Protein AF-C6M7E2-F1 (afdb_monomer)

Mean predicted aligned error: 9.8 Å

Organism: NCBI:txid547045

Secondary structure (DSSP, 8-state):
-PPPHHHHHHHHHHHHHH--HHHHHHHTT--HHHHHHHHHHHHHHS--S----PPPPPSS-HHHHHHHHHH-TT--HHHHHHH-

pLDDT: mean 84.73, std 7.43, range [60.84, 92.25]

Structure (mmCIF, N/CA/C/O backbone):
data_AF-C6M7E2-F1
#
_entry.id   AF-C6M7E2-F1
#
loop_
_atom_site.group_PDB
_atom_site.id
_atom_site.type_symbol
_atom_site.label_atom_id
_atom_site.label_alt_id
_atom_site.label_comp_id
_atom_site.label_asym_id
_atom_site.label_entity_id
_atom_site.label_seq_id
_atom_site.pdbx_PDB_ins_code
_atom_site.Cartn_x
_atom_site.Cartn_y
_atom_site.Cartn_z
_atom_site.occupancy
_atom_site.B_iso_or_equiv
_atom_site.auth_seq_id
_atom_site.auth_comp_id
_atom_site.auth_asym_id
_atom_site.auth_atom_id
_atom_site.pdbx_PDB_model_num
ATOM 1 N N . MET A 1 1 ? -2.278 -9.488 4.463 1.00 60.84 1 MET A N 1
ATOM 2 C CA . MET A 1 1 ? -3.685 -9.464 4.003 1.00 60.84 1 MET A CA 1
ATOM 3 C C . MET A 1 1 ? -4.249 -8.067 4.178 1.00 60.84 1 MET A C 1
ATOM 5 O O . MET A 1 1 ? -4.044 -7.469 5.229 1.00 60.84 1 MET A O 1
ATOM 9 N N . ALA A 1 2 ? -4.906 -7.530 3.153 1.00 69.56 2 ALA A N 1
ATOM 10 C CA . ALA A 1 2 ? -5.536 -6.219 3.222 1.00 69.56 2 ALA A CA 1
ATOM 11 C C . ALA A 1 2 ? -7.006 -6.364 3.631 1.00 69.56 2 ALA A C 1
ATOM 13 O O . ALA A 1 2 ? -7.760 -7.082 2.984 1.00 69.56 2 ALA A O 1
ATOM 14 N N . TYR A 1 3 ? -7.415 -5.660 4.686 1.00 83.06 3 TYR A N 1
ATOM 15 C CA . TYR A 1 3 ? -8.831 -5.532 5.032 1.00 83.06 3 TYR A CA 1
ATOM 16 C C . TYR A 1 3 ? -9.595 -4.770 3.945 1.00 83.06 3 TYR A C 1
ATOM 18 O O . TYR A 1 3 ? -9.051 -3.805 3.393 1.00 83.06 3 TYR A O 1
ATOM 26 N N . SER A 1 4 ? -10.845 -5.173 3.692 1.00 85.19 4 SER A N 1
ATOM 27 C CA . SER A 1 4 ? -11.739 -4.518 2.734 1.00 85.19 4 SER A CA 1
ATOM 28 C C . SER A 1 4 ? -11.979 -3.049 3.096 1.00 85.19 4 SER A C 1
ATOM 30 O O . SER A 1 4 ? -11.934 -2.660 4.267 1.00 85.19 4 SER A O 1
ATOM 32 N N . ALA A 1 5 ? -12.232 -2.217 2.083 1.00 83.88 5 ALA A N 1
ATOM 33 C CA . ALA A 1 5 ? -12.509 -0.795 2.286 1.00 83.88 5 ALA A CA 1
ATOM 34 C C . ALA A 1 5 ? -13.762 -0.574 3.152 1.00 83.88 5 ALA A C 1
ATOM 36 O O . ALA A 1 5 ? -13.764 0.305 4.013 1.00 83.88 5 ALA A O 1
ATOM 37 N N . ASP A 1 6 ? -14.780 -1.423 2.995 1.00 87.38 6 ASP A N 1
ATOM 38 C CA . ASP A 1 6 ? -16.023 -1.340 3.766 1.00 87.38 6 ASP A CA 1
ATOM 39 C C . ASP A 1 6 ? -15.792 -1.545 5.261 1.00 87.38 6 ASP A C 1
ATOM 41 O O . ASP A 1 6 ? -16.329 -0.795 6.077 1.00 87.38 6 ASP A O 1
ATOM 45 N N . LEU A 1 7 ? -14.950 -2.518 5.633 1.00 88.56 7 LEU A N 1
ATOM 46 C CA . LEU A 1 7 ? -14.609 -2.762 7.034 1.00 88.56 7 LEU A CA 1
ATOM 47 C C . LEU A 1 7 ? -13.890 -1.551 7.640 1.00 88.56 7 LEU A C 1
ATOM 49 O O . LEU A 1 7 ? -14.217 -1.135 8.750 1.00 88.56 7 LEU A O 1
ATOM 53 N N . ARG A 1 8 ? -12.946 -0.956 6.899 1.00 88.12 8 ARG A N 1
ATOM 54 C CA . ARG A 1 8 ? -12.204 0.239 7.342 1.00 88.12 8 ARG A CA 1
ATOM 55 C C . ARG A 1 8 ? -13.131 1.421 7.586 1.00 88.12 8 ARG A C 1
ATOM 57 O O . ARG A 1 8 ? -13.015 2.081 8.616 1.00 88.12 8 ARG A O 1
ATOM 64 N N . ASN A 1 9 ? -14.052 1.661 6.655 1.00 88.56 9 ASN A N 1
ATOM 65 C CA . ASN A 1 9 ? -15.021 2.748 6.751 1.00 88.56 9 ASN A CA 1
ATOM 66 C C . ASN A 1 9 ? -15.967 2.538 7.941 1.00 88.56 9 ASN A C 1
ATOM 68 O O . ASN A 1 9 ? -16.134 3.447 8.749 1.00 88.56 9 ASN A O 1
ATOM 72 N N . LYS A 1 10 ? -16.522 1.329 8.109 1.00 91.06 10 LYS A N 1
ATOM 73 C CA . LYS A 1 10 ? -17.399 1.008 9.250 1.00 91.06 10 LYS A CA 1
ATOM 74 C C . LYS A 1 10 ? -16.685 1.165 10.592 1.00 91.06 10 LYS A C 1
ATOM 76 O O . LYS A 1 10 ? -17.236 1.783 11.499 1.00 91.06 10 LYS A O 1
ATOM 81 N N . ALA A 1 11 ? -15.457 0.659 10.706 1.00 89.81 11 ALA A N 1
ATOM 82 C CA . ALA A 1 11 ? -14.677 0.757 11.935 1.00 89.81 11 ALA A CA 1
ATOM 83 C C . ALA A 1 11 ? -14.345 2.212 12.301 1.00 89.81 11 ALA A C 1
ATOM 85 O O . ALA A 1 11 ? -14.419 2.584 13.469 1.00 89.81 11 ALA A O 1
ATOM 86 N N . LEU A 1 12 ? -14.015 3.054 11.316 1.00 87.81 12 LEU A N 1
ATOM 87 C CA . LEU A 1 12 ? -13.722 4.464 11.573 1.00 87.81 12 LEU A CA 1
ATOM 88 C C . LEU A 1 12 ? -14.968 5.298 11.873 1.00 87.81 12 LEU A C 1
ATOM 90 O O . LEU A 1 12 ? -14.897 6.154 12.747 1.00 87.81 12 LEU A O 1
ATOM 94 N N . ASN A 1 13 ? -16.104 5.019 11.232 1.00 90.44 13 ASN A N 1
ATOM 95 C CA . ASN A 1 13 ? -17.371 5.670 11.578 1.00 90.44 13 ASN A CA 1
ATOM 96 C C . ASN A 1 13 ? -17.776 5.350 13.025 1.00 90.44 13 ASN A C 1
ATOM 98 O O . ASN A 1 13 ? -18.161 6.242 13.776 1.00 90.44 13 ASN A O 1
ATOM 102 N N . TYR A 1 14 ? -17.623 4.090 13.444 1.00 90.81 14 TYR A N 1
ATOM 103 C CA . TYR A 1 14 ? -17.870 3.691 14.830 1.00 90.81 14 TYR A CA 1
ATOM 104 C C . TYR A 1 14 ? -16.885 4.355 15.807 1.00 90.81 14 TYR A C 1
ATOM 106 O O . TYR A 1 14 ? -17.276 4.815 16.880 1.00 90.81 14 TYR A O 1
ATOM 114 N N . TYR A 1 15 ? -15.612 4.481 15.418 1.00 89.31 15 TYR A N 1
ATOM 115 C CA . TYR A 1 15 ? -14.620 5.216 16.202 1.00 89.31 15 TYR A CA 1
ATOM 116 C C . TYR A 1 15 ? -14.979 6.702 16.364 1.00 89.31 15 TYR A C 1
ATOM 118 O O . TYR A 1 15 ? -14.798 7.244 17.451 1.00 89.31 15 TYR A O 1
ATOM 126 N N . GLU A 1 16 ? -15.511 7.365 15.334 1.00 87.12 16 GLU A N 1
ATOM 127 C CA . GLU A 1 16 ? -15.941 8.769 15.425 1.00 87.12 16 GLU A CA 1
ATOM 128 C C . GLU A 1 16 ? -17.115 8.962 16.400 1.00 87.12 16 GLU A C 1
ATOM 130 O O . GLU A 1 16 ? -17.167 9.977 17.096 1.00 87.12 16 GLU A O 1
ATOM 135 N N . GLN A 1 17 ? -18.000 7.966 16.518 1.00 87.94 17 GLN A N 1
ATOM 136 C CA . GLN A 1 17 ? -19.128 7.972 17.456 1.00 87.94 17 GLN A CA 1
ATOM 137 C C . GLN A 1 17 ? -18.694 7.701 18.903 1.00 87.94 17 GLN A C 1
ATOM 139 O O . GLN A 1 17 ? -19.048 8.453 19.809 1.00 87.94 17 GLN A O 1
ATOM 144 N N . CYS A 1 18 ? -17.918 6.639 19.136 1.00 85.25 18 CYS A N 1
ATOM 145 C CA . CYS A 1 18 ? -17.543 6.217 20.491 1.00 85.25 18 CYS A CA 1
ATOM 146 C C . CYS A 1 18 ? -16.296 6.932 21.032 1.00 85.25 18 CYS A C 1
ATOM 148 O O . CYS A 1 18 ? -16.052 6.909 22.237 1.00 85.25 18 CYS A O 1
ATOM 150 N N . LYS A 1 19 ? -15.456 7.502 20.156 1.00 84.25 19 LYS A N 1
ATOM 151 C CA . LYS A 1 19 ? -14.126 8.073 20.458 1.00 84.25 19 LYS A CA 1
ATOM 152 C C . LYS A 1 19 ? -13.196 7.139 21.253 1.00 84.25 19 LYS A C 1
ATOM 154 O O . LYS A 1 19 ? -12.197 7.584 21.814 1.00 84.25 19 LYS A O 1
ATOM 159 N N . ASN A 1 20 ? -13.477 5.832 21.261 1.00 87.44 20 ASN A N 1
ATOM 160 C CA . ASN A 1 20 ? -12.740 4.826 22.022 1.00 87.44 20 ASN A CA 1
ATOM 161 C C . ASN A 1 20 ? -12.157 3.745 21.098 1.00 87.44 20 ASN A C 1
ATOM 163 O O . ASN A 1 20 ? -12.880 2.989 20.443 1.00 87.44 20 ASN A O 1
ATOM 167 N N . ILE A 1 21 ? -10.823 3.653 21.069 1.00 87.06 21 ILE A N 1
ATOM 168 C CA . ILE A 1 21 ? -10.084 2.708 20.216 1.00 87.06 21 ILE A CA 1
ATOM 169 C C . ILE A 1 21 ? -10.234 1.271 20.719 1.00 87.06 21 ILE A C 1
ATOM 171 O O . ILE A 1 21 ? -10.418 0.366 19.911 1.00 87.06 21 ILE A O 1
ATOM 175 N N . SER A 1 22 ? -10.176 1.047 22.033 1.00 87.12 22 SER A N 1
ATOM 176 C CA . SER A 1 22 ? -10.254 -0.297 22.620 1.00 87.12 22 SER A CA 1
ATOM 177 C C . SER A 1 22 ? -11.621 -0.930 22.389 1.00 87.12 22 SER A C 1
ATOM 179 O O . SER A 1 22 ? -11.699 -2.101 22.028 1.00 87.12 22 SER A O 1
ATOM 181 N N . GLN A 1 23 ? -12.685 -0.139 22.530 1.00 88.56 23 GLN A N 1
ATOM 182 C CA . GLN A 1 23 ? -14.047 -0.592 22.261 1.00 88.56 23 GLN A CA 1
ATOM 183 C C . GLN A 1 23 ? -14.240 -0.910 20.776 1.00 88.56 23 GLN A C 1
ATOM 185 O O . GLN A 1 23 ? -14.712 -1.987 20.436 1.00 88.56 23 GLN A O 1
ATOM 190 N N . THR A 1 24 ? -13.785 -0.025 19.884 1.00 89.56 24 THR A N 1
ATOM 191 C CA . THR A 1 24 ? -13.841 -0.260 18.431 1.00 89.56 24 THR A CA 1
ATOM 192 C C . THR A 1 24 ? -13.057 -1.516 18.033 1.00 89.56 24 THR A C 1
ATOM 194 O O . THR A 1 24 ? -13.534 -2.328 17.246 1.00 89.56 24 THR A O 1
ATOM 197 N N . ALA A 1 25 ? -11.864 -1.712 18.599 1.00 88.94 25 ALA A N 1
ATOM 198 C CA . ALA A 1 25 ? -11.037 -2.889 18.349 1.00 88.94 25 ALA A CA 1
ATOM 199 C C . ALA A 1 25 ? -11.756 -4.186 18.747 1.00 88.94 25 ALA A C 1
ATOM 201 O O . ALA A 1 25 ? -11.774 -5.133 17.965 1.00 88.94 25 ALA A O 1
ATOM 202 N N . ALA A 1 26 ? -12.390 -4.206 19.924 1.00 89.88 26 ALA A N 1
ATOM 203 C CA . ALA A 1 26 ? -13.147 -5.357 20.407 1.00 89.88 26 ALA A CA 1
ATOM 204 C C . ALA A 1 26 ? -14.378 -5.651 19.532 1.00 89.88 26 ALA A C 1
ATOM 206 O O . ALA A 1 26 ? -14.578 -6.795 19.137 1.00 89.88 26 ALA A O 1
ATOM 207 N N . THR A 1 27 ? -15.153 -4.626 19.158 1.00 90.12 27 THR A N 1
ATOM 208 C CA . THR A 1 27 ? -16.371 -4.780 18.340 1.00 90.12 27 THR A CA 1
ATOM 209 C C . THR A 1 27 ? -16.086 -5.370 16.959 1.00 90.12 27 THR A C 1
ATOM 211 O O . THR A 1 27 ? -16.836 -6.214 16.478 1.00 90.12 27 THR A O 1
ATOM 214 N N . PHE A 1 28 ? -15.000 -4.941 16.312 1.00 88.19 28 PHE A N 1
ATOM 215 C CA . PHE A 1 28 ? -14.629 -5.419 14.975 1.00 88.19 28 PHE A CA 1
ATOM 216 C C . PHE A 1 28 ? -13.624 -6.580 15.000 1.00 88.19 28 PHE A C 1
ATOM 218 O O . PHE A 1 28 ? -13.177 -7.015 13.940 1.00 88.19 28 PHE A O 1
ATOM 225 N N . ASN A 1 29 ? -13.266 -7.073 16.191 1.00 89.44 29 ASN A N 1
ATOM 226 C CA . ASN A 1 29 ? -12.236 -8.087 16.412 1.00 89.44 29 ASN A CA 1
ATOM 227 C C . ASN A 1 29 ? -10.904 -7.759 15.701 1.00 89.44 29 ASN A C 1
ATOM 229 O O . ASN A 1 29 ? -10.281 -8.600 15.052 1.00 89.44 29 ASN A O 1
ATOM 233 N N . LEU A 1 30 ? -10.490 -6.493 15.787 1.00 88.06 30 LEU A N 1
ATOM 234 C CA . LEU A 1 30 ? -9.278 -5.957 15.172 1.00 88.06 30 LEU A CA 1
ATOM 235 C C . LEU A 1 30 ? -8.210 -5.684 16.227 1.00 88.06 30 LEU A C 1
ATOM 237 O O . LEU A 1 30 ? -8.496 -5.367 17.380 1.00 88.06 30 LEU A O 1
ATOM 241 N N . SER A 1 31 ? -6.945 -5.702 15.810 1.00 88.94 31 SER A N 1
ATOM 242 C CA . SER A 1 31 ? -5.880 -5.205 16.677 1.00 88.94 31 SER A CA 1
ATOM 243 C C . SER A 1 31 ? -5.984 -3.681 16.834 1.00 88.94 31 SER A C 1
ATOM 245 O O . SER A 1 31 ? -6.278 -2.961 15.874 1.00 88.94 31 SER A O 1
ATOM 247 N N . ARG A 1 32 ? -5.659 -3.158 18.024 1.00 88.62 32 ARG A N 1
ATOM 248 C CA . ARG A 1 32 ? -5.592 -1.700 18.259 1.00 88.62 32 ARG A CA 1
ATOM 249 C C . ARG A 1 32 ? -4.613 -1.023 17.293 1.00 88.62 32 ARG A C 1
ATOM 251 O O . ARG A 1 32 ? -4.890 0.067 16.802 1.00 88.62 32 ARG A O 1
ATOM 258 N N . ASN A 1 33 ? -3.505 -1.696 16.970 1.00 90.19 33 ASN A N 1
ATOM 259 C CA . ASN A 1 33 ? -2.504 -1.207 16.021 1.00 90.19 33 ASN A CA 1
ATOM 260 C C . ASN A 1 33 ? -3.103 -0.961 14.625 1.00 90.19 33 ASN A C 1
ATOM 262 O O . ASN A 1 33 ? -2.824 0.054 13.994 1.00 90.19 33 ASN A O 1
ATOM 266 N N . THR A 1 34 ? -3.990 -1.844 14.161 1.00 88.81 34 THR A N 1
ATOM 267 C CA . THR A 1 34 ? -4.678 -1.690 12.871 1.00 88.81 34 THR A CA 1
ATOM 268 C C . THR A 1 34 ? -5.505 -0.403 12.821 1.00 88.81 34 THR A C 1
ATOM 270 O O . THR A 1 34 ? -5.431 0.332 11.837 1.00 88.81 34 THR A O 1
ATOM 273 N N . LEU A 1 35 ? -6.229 -0.087 13.899 1.00 89.31 35 LEU A N 1
ATOM 274 C CA . LEU A 1 35 ? -6.986 1.163 14.009 1.00 89.31 35 LEU A CA 1
ATOM 275 C C . LEU A 1 35 ? -6.068 2.390 14.025 1.00 89.31 35 LEU A C 1
ATOM 277 O O . LEU A 1 35 ? -6.333 3.347 13.299 1.00 89.31 35 LEU A O 1
ATOM 281 N N . TYR A 1 36 ? -4.961 2.354 14.774 1.00 90.00 36 TYR A N 1
ATOM 282 C CA . TYR A 1 36 ? -3.974 3.443 14.765 1.00 90.00 36 TYR A CA 1
ATOM 283 C C . TYR A 1 36 ? -3.415 3.708 13.364 1.00 90.00 36 TYR A C 1
ATOM 285 O O . TYR A 1 36 ? -3.327 4.864 12.945 1.00 90.00 36 TYR A O 1
ATOM 293 N N . LEU A 1 37 ? -3.085 2.650 12.619 1.00 88.88 37 LEU A N 1
ATOM 294 C CA . LEU A 1 37 ? -2.605 2.767 11.244 1.00 88.88 37 LEU A CA 1
ATOM 295 C C . LEU A 1 37 ? -3.652 3.409 10.330 1.00 88.88 37 LEU A C 1
ATOM 297 O O . LEU A 1 37 ? -3.301 4.282 9.542 1.00 88.88 37 LEU A O 1
ATOM 301 N N . TRP A 1 38 ? -4.930 3.041 10.448 1.00 88.88 38 TRP A N 1
ATOM 302 C CA . TRP A 1 38 ? -5.995 3.638 9.633 1.00 88.88 38 TRP A CA 1
ATOM 303 C C . TRP A 1 38 ? -6.267 5.099 9.983 1.00 88.88 38 TRP A C 1
ATOM 305 O O . TRP A 1 38 ? -6.449 5.911 9.078 1.00 88.88 38 TRP A O 1
ATOM 315 N N . ILE A 1 39 ? -6.234 5.460 11.268 1.00 87.75 39 ILE A N 1
ATOM 316 C CA . ILE A 1 39 ? -6.358 6.857 11.707 1.00 87.75 39 ILE A CA 1
ATOM 317 C C . ILE A 1 39 ? -5.191 7.684 11.155 1.00 87.75 39 ILE A C 1
ATOM 319 O O . ILE A 1 39 ? -5.401 8.771 10.614 1.00 87.75 39 ILE A O 1
ATOM 323 N N . ARG A 1 40 ? -3.960 7.163 11.245 1.00 88.75 40 ARG A N 1
ATOM 324 C CA . ARG A 1 40 ? -2.768 7.813 10.684 1.00 88.75 40 ARG A CA 1
ATOM 325 C C . ARG A 1 40 ? -2.881 7.972 9.167 1.00 88.75 40 ARG A C 1
ATOM 327 O O . ARG A 1 40 ? -2.624 9.060 8.663 1.00 88.75 40 ARG A O 1
ATOM 334 N N . LEU A 1 41 ? -3.316 6.929 8.462 1.00 86.38 41 LEU A N 1
ATOM 335 C CA . LEU A 1 41 ? -3.517 6.942 7.012 1.00 86.38 41 LEU A CA 1
ATOM 336 C C . LEU A 1 41 ? -4.569 7.986 6.595 1.00 86.38 41 LEU A C 1
ATOM 338 O O . LEU A 1 41 ? -4.307 8.787 5.699 1.00 86.38 41 LEU A O 1
ATOM 342 N N . LYS A 1 42 ? -5.717 8.047 7.291 1.00 86.19 42 LYS A N 1
ATOM 343 C CA . LYS A 1 42 ? -6.767 9.056 7.051 1.00 86.19 42 LYS A CA 1
ATOM 344 C C . LYS A 1 42 ? -6.228 10.474 7.237 1.00 86.19 42 LYS A C 1
ATOM 346 O O . LYS A 1 42 ? -6.515 11.333 6.414 1.00 86.19 42 LYS A O 1
ATOM 351 N N . LYS A 1 43 ? -5.413 10.712 8.272 1.00 85.81 43 LYS A N 1
ATOM 352 C CA . LYS A 1 43 ? -4.782 12.022 8.520 1.00 85.81 43 LYS A CA 1
ATOM 353 C C . LYS A 1 43 ? -3.745 12.405 7.460 1.00 85.81 43 LYS A C 1
ATOM 355 O O . LYS A 1 43 ? -3.647 13.576 7.127 1.00 85.81 43 LYS A O 1
ATOM 360 N N . GLN A 1 44 ? -2.966 11.4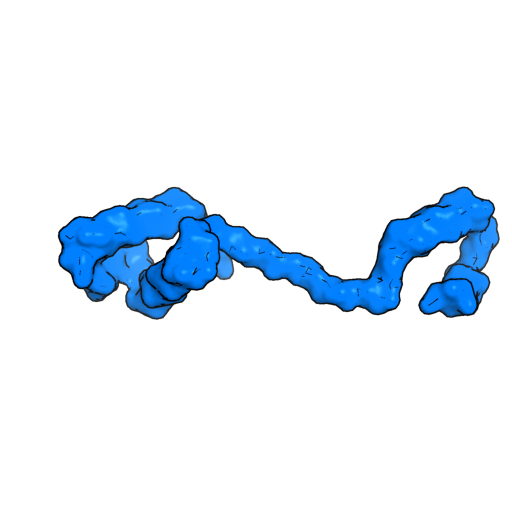46 6.958 1.00 85.38 44 GLN A N 1
ATOM 361 C CA . GLN A 1 44 ? -1.879 11.715 6.009 1.00 85.38 44 GLN A CA 1
ATOM 362 C C . GLN A 1 44 ? -2.358 11.852 4.562 1.00 85.38 44 GLN A C 1
ATOM 364 O O . GLN A 1 44 ? -1.862 12.700 3.831 1.00 85.38 44 GLN A O 1
ATOM 369 N N . THR A 1 45 ? -3.287 10.999 4.131 1.00 80.38 45 THR A N 1
ATOM 370 C CA . THR A 1 45 ? -3.687 10.890 2.718 1.00 80.38 45 THR A CA 1
ATOM 371 C C . THR A 1 45 ? -5.118 11.379 2.475 1.00 80.38 45 THR A C 1
ATOM 373 O O . THR A 1 45 ? -5.527 11.513 1.328 1.00 80.38 45 THR A O 1
ATOM 376 N N . GLY A 1 46 ? -5.925 11.592 3.523 1.00 79.06 46 GLY A N 1
ATOM 377 C CA . GLY A 1 46 ? -7.358 11.898 3.391 1.00 79.06 46 GLY A CA 1
ATOM 378 C C . GLY A 1 46 ? -8.203 10.729 2.865 1.00 79.06 46 GLY A C 1
ATOM 379 O O . GLY A 1 46 ? -9.418 10.846 2.747 1.00 79.06 46 GLY A O 1
ATOM 380 N N . SER A 1 47 ? -7.580 9.584 2.565 1.00 74.88 47 SER A N 1
ATOM 381 C CA . SER A 1 47 ? -8.204 8.429 1.921 1.00 74.88 47 SER A CA 1
ATOM 382 C C . SER A 1 47 ? -7.900 7.140 2.675 1.00 74.88 47 SER A C 1
ATOM 384 O O . SER A 1 47 ? -6.799 6.939 3.182 1.00 74.88 47 SER A O 1
ATOM 386 N N . LEU A 1 48 ? -8.895 6.251 2.721 1.00 72.06 48 LEU A N 1
ATOM 387 C CA . LEU A 1 48 ? -8.834 4.938 3.378 1.00 72.06 48 LEU A CA 1
ATOM 388 C C . LEU A 1 48 ? -8.578 3.784 2.409 1.00 72.06 48 LEU A C 1
ATOM 390 O O . LEU A 1 48 ? -8.501 2.615 2.816 1.00 72.06 48 LEU A O 1
ATOM 394 N N . LYS A 1 49 ? -8.443 4.112 1.119 1.00 72.50 49 LYS A N 1
ATOM 395 C CA . LYS A 1 49 ? -8.145 3.134 0.080 1.00 72.50 49 LYS A CA 1
ATOM 396 C C . LYS A 1 49 ? -6.797 2.479 0.360 1.00 72.50 49 LYS A C 1
ATOM 398 O O . LYS A 1 49 ? -5.868 3.092 0.882 1.00 72.50 49 LYS A O 1
ATOM 403 N N . HIS A 1 50 ? -6.716 1.194 0.039 1.00 69.38 50 HIS A N 1
ATOM 404 C CA . HIS A 1 50 ? -5.456 0.472 0.073 1.00 69.38 50 HIS A CA 1
ATOM 405 C C . HIS A 1 50 ? -4.446 1.185 -0.833 1.00 69.38 50 HIS A C 1
ATOM 407 O O . HIS A 1 50 ? -4.709 1.355 -2.023 1.00 69.38 50 HIS A O 1
ATOM 413 N N . GLN A 1 51 ? -3.301 1.589 -0.279 1.00 65.62 51 GLN A N 1
ATOM 414 C CA . GLN A 1 51 ? -2.194 2.067 -1.095 1.00 65.62 51 GLN A CA 1
ATOM 415 C C . GLN A 1 51 ? -1.597 0.860 -1.807 1.00 65.62 51 GLN A C 1
ATOM 417 O O . GLN A 1 51 ? -1.029 -0.030 -1.179 1.00 65.62 51 GLN A O 1
ATOM 422 N N . VAL A 1 52 ? -1.788 0.793 -3.121 1.00 65.12 52 VAL A N 1
ATOM 423 C CA . VAL A 1 52 ? -1.043 -0.153 -3.944 1.00 65.12 52 VAL A CA 1
ATOM 424 C C . VAL A 1 52 ? 0.373 0.397 -4.015 1.00 65.12 52 VAL A C 1
ATOM 426 O O . VAL A 1 52 ? 0.615 1.391 -4.696 1.00 65.12 52 VAL A O 1
ATOM 429 N N . THR A 1 53 ? 1.293 -0.201 -3.260 1.00 64.44 53 THR A N 1
ATOM 430 C CA . THR A 1 53 ? 2.716 0.067 -3.450 1.00 64.44 53 THR A CA 1
ATOM 431 C C . THR A 1 53 ? 3.037 -0.324 -4.884 1.00 64.44 53 THR A C 1
ATOM 433 O O . THR A 1 53 ? 2.876 -1.487 -5.259 1.00 64.44 53 THR A O 1
ATOM 436 N N .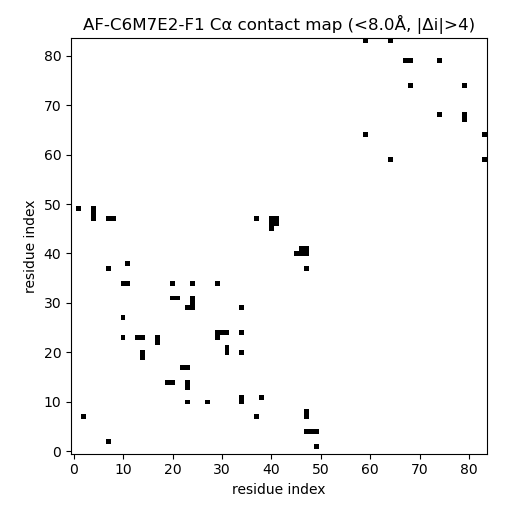 GLY A 1 54 ? 3.397 0.661 -5.706 1.00 66.44 54 GLY A N 1
ATOM 437 C CA . GLY A 1 54 ? 3.829 0.405 -7.072 1.00 66.44 54 GLY A CA 1
ATOM 438 C C . GLY A 1 54 ? 5.021 -0.550 -7.088 1.00 66.44 54 GLY A C 1
ATOM 439 O O . GLY A 1 54 ? 5.717 -0.727 -6.087 1.00 66.44 54 GLY A O 1
ATOM 440 N N . LEU A 1 55 ? 5.264 -1.172 -8.238 1.00 69.81 55 LEU A N 1
ATOM 441 C CA . LEU A 1 55 ? 6.513 -1.897 -8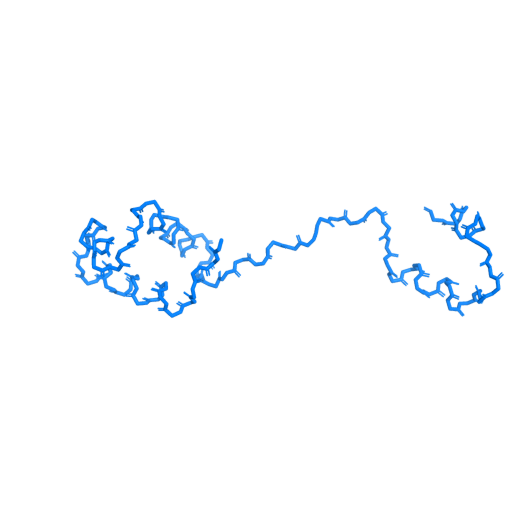.439 1.00 69.81 55 LEU A CA 1
ATOM 442 C C . LEU A 1 55 ? 7.687 -0.917 -8.309 1.00 69.81 55 LEU A C 1
ATOM 444 O O . LEU A 1 55 ? 7.585 0.238 -8.723 1.00 69.81 55 LEU A O 1
ATOM 448 N N . ASN A 1 56 ? 8.797 -1.390 -7.74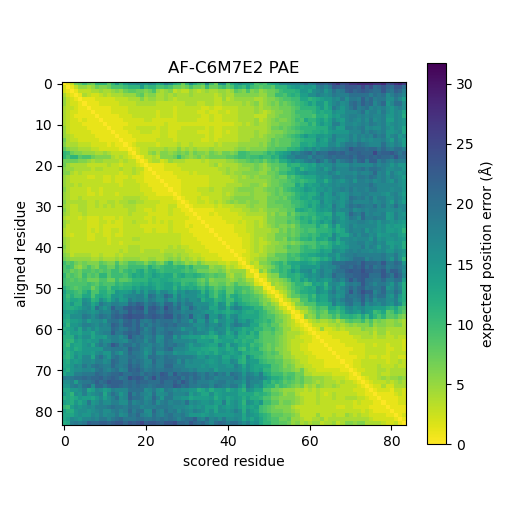1 1.00 72.38 56 ASN A N 1
ATOM 449 C CA . ASN A 1 56 ? 10.036 -0.621 -7.691 1.00 72.38 56 ASN A CA 1
ATOM 450 C C . ASN A 1 56 ? 10.443 -0.171 -9.100 1.00 72.38 56 ASN A C 1
ATOM 452 O O . ASN A 1 56 ? 10.151 -0.860 -10.083 1.00 72.38 56 ASN A O 1
ATOM 456 N N . ALA A 1 57 ? 11.155 0.957 -9.182 1.00 73.38 57 ALA A N 1
ATOM 457 C CA . ALA A 1 57 ? 11.747 1.418 -10.430 1.00 73.38 57 ALA A CA 1
ATOM 458 C C . ALA A 1 57 ? 12.55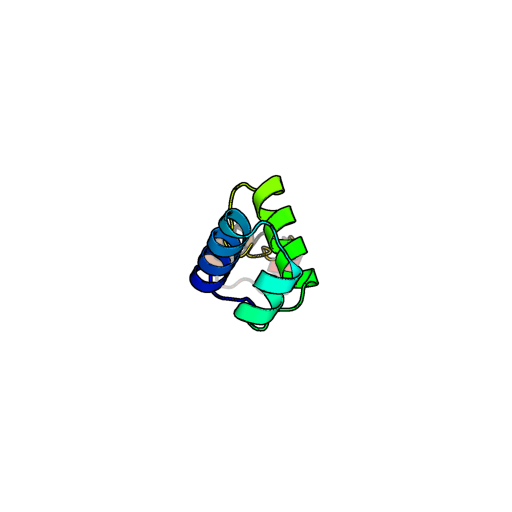8 0.274 -11.059 1.00 73.38 57 ALA A C 1
ATOM 460 O O . ALA A 1 57 ? 13.491 -0.264 -10.459 1.00 73.38 57 ALA A O 1
ATOM 461 N N . VAL A 1 58 ? 12.143 -0.145 -12.251 1.00 78.25 58 VAL A N 1
ATOM 462 C CA . VAL A 1 58 ? 12.826 -1.191 -13.008 1.00 78.25 58 VAL A CA 1
ATOM 463 C C . VAL A 1 58 ?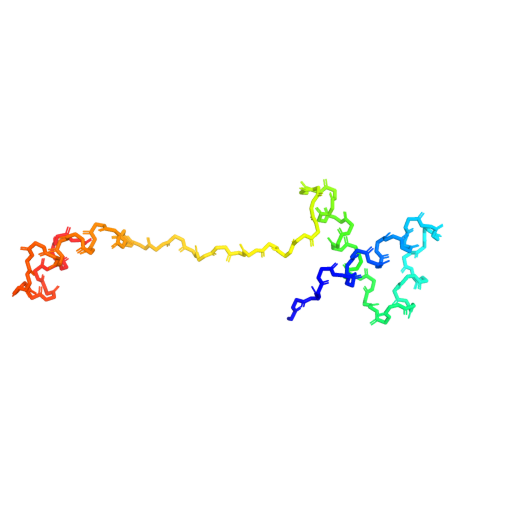 14.033 -0.540 -13.675 1.00 78.25 58 VAL A C 1
ATOM 465 O O . VAL A 1 58 ? 13.914 0.562 -14.201 1.00 78.25 58 VAL A O 1
ATOM 468 N N . LYS A 1 59 ? 15.190 -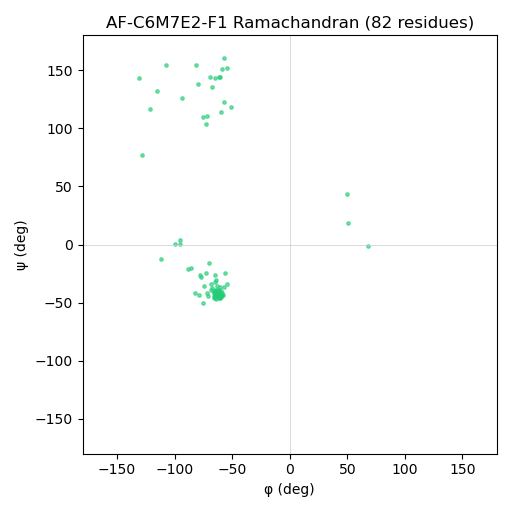1.215 -13.671 1.00 80.62 59 LYS A N 1
ATOM 469 C CA . LYS A 1 59 ? 16.419 -0.712 -14.318 1.00 80.62 59 LYS A CA 1
ATOM 470 C C . LYS A 1 59 ? 16.233 -0.401 -15.809 1.00 80.62 59 LYS A C 1
ATOM 472 O O . LYS A 1 59 ? 16.974 0.400 -16.359 1.00 80.62 59 LYS A O 1
ATOM 477 N N . LEU A 1 60 ? 15.256 -1.051 -16.436 1.00 81.50 60 LEU A N 1
ATOM 478 C CA . LEU A 1 60 ? 14.978 -0.989 -17.858 1.00 81.50 60 LEU A CA 1
ATOM 479 C C . LEU A 1 60 ? 13.612 -0.356 -18.129 1.00 81.50 60 LEU A C 1
ATOM 481 O O . LEU A 1 60 ? 12.599 -0.762 -17.549 1.00 81.50 60 LEU A O 1
ATOM 485 N N . ASP A 1 61 ? 13.588 0.588 -19.066 1.00 85.56 61 ASP A N 1
ATOM 486 C CA . ASP A 1 61 ? 12.358 1.168 -19.590 1.00 85.56 61 ASP A CA 1
ATOM 487 C C . ASP A 1 61 ? 11.674 0.179 -20.545 1.00 85.56 61 ASP A C 1
ATOM 489 O O . ASP A 1 61 ? 12.137 -0.092 -21.656 1.00 85.56 61 ASP A O 1
ATOM 493 N N . ARG A 1 62 ? 10.544 -0.369 -20.091 1.00 85.06 62 ARG A N 1
ATOM 494 C CA . ARG A 1 62 ? 9.776 -1.381 -20.827 1.00 85.06 62 ARG A C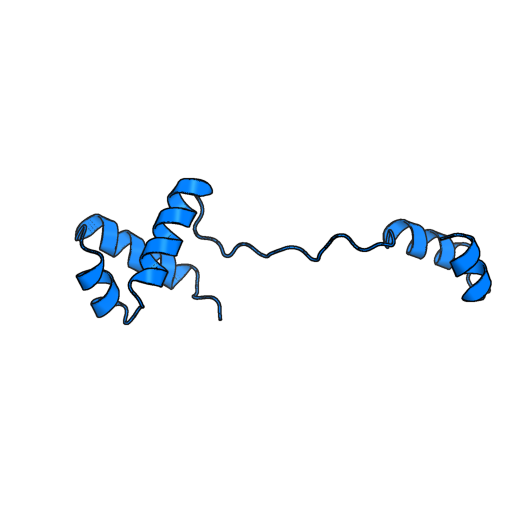A 1
ATOM 495 C C . ARG A 1 62 ? 9.208 -0.839 -22.136 1.00 85.06 62 ARG A C 1
ATOM 497 O O . ARG A 1 62 ? 9.058 -1.611 -23.078 1.00 85.06 62 ARG A O 1
ATOM 504 N N . GLN A 1 63 ? 8.888 0.456 -22.202 1.00 88.44 63 GLN A N 1
ATOM 505 C CA . GLN A 1 63 ? 8.320 1.056 -23.409 1.00 88.44 63 GLN A CA 1
ATOM 506 C C . GLN A 1 63 ? 9.379 1.151 -24.505 1.00 88.44 63 GLN A C 1
ATOM 508 O O . GLN A 1 63 ? 9.121 0.756 -25.641 1.00 88.44 63 GLN A O 1
ATOM 513 N N . LYS A 1 64 ? 10.591 1.591 -24.147 1.00 87.56 64 LYS A N 1
ATOM 514 C CA . LYS A 1 64 ? 11.716 1.664 -25.088 1.00 87.56 64 LYS A CA 1
ATOM 515 C C . LYS A 1 64 ? 12.154 0.284 -25.566 1.00 87.56 64 LYS A C 1
ATOM 517 O O . LYS A 1 64 ? 12.373 0.105 -26.760 1.00 87.56 64 LYS A O 1
ATOM 522 N N . LEU A 1 65 ? 12.219 -0.701 -24.666 1.00 89.56 65 LEU A N 1
ATOM 523 C CA . LEU A 1 65 ? 12.544 -2.077 -25.048 1.00 89.56 65 LEU A CA 1
ATOM 524 C C . LEU A 1 65 ? 11.510 -2.644 -26.034 1.00 89.56 65 LEU A C 1
ATOM 526 O O . LEU A 1 65 ? 11.887 -3.233 -27.043 1.00 89.56 65 LEU A O 1
ATOM 530 N N . ALA A 1 66 ? 10.214 -2.434 -25.779 1.00 89.88 66 ALA A N 1
ATOM 531 C CA . ALA A 1 66 ? 9.150 -2.915 -26.660 1.00 89.88 66 ALA A CA 1
ATOM 532 C C . ALA A 1 66 ? 9.212 -2.281 -28.061 1.00 89.88 66 ALA A C 1
ATOM 534 O O . ALA A 1 66 ? 9.015 -2.976 -29.056 1.00 89.88 66 ALA A O 1
ATOM 535 N N . GLN A 1 67 ? 9.527 -0.984 -28.149 1.00 92.25 67 GLN A N 1
ATOM 536 C CA . GLN A 1 67 ? 9.729 -0.302 -29.432 1.00 92.25 67 GLN A CA 1
ATOM 537 C C . GLN A 1 67 ? 10.918 -0.883 -30.206 1.00 92.25 67 GLN A C 1
ATOM 539 O O . GLN A 1 67 ? 10.795 -1.134 -31.402 1.00 92.25 67 GLN A O 1
ATOM 544 N N . TYR A 1 68 ? 12.037 -1.146 -29.527 1.00 89.25 68 TYR A N 1
ATOM 545 C CA . TYR A 1 68 ? 13.242 -1.691 -30.155 1.00 89.25 68 TYR A CA 1
ATOM 546 C C . TYR A 1 68 ? 13.034 -3.115 -30.688 1.00 89.25 68 TYR A C 1
ATOM 548 O O . TYR A 1 68 ? 13.382 -3.402 -31.829 1.00 89.25 68 TYR A O 1
ATOM 556 N N . VAL A 1 69 ? 12.394 -3.989 -29.901 1.00 90.31 69 VAL A N 1
ATOM 557 C CA . VAL A 1 69 ? 12.049 -5.357 -30.335 1.00 90.31 69 VAL A CA 1
ATOM 558 C C . VAL A 1 69 ? 11.076 -5.335 -31.520 1.00 90.31 69 VAL A C 1
ATOM 560 O O . VAL A 1 69 ? 11.189 -6.156 -32.422 1.00 90.31 69 VAL A O 1
ATOM 563 N N . GLY A 1 70 ? 10.146 -4.375 -31.558 1.00 89.69 70 GLY A N 1
ATOM 564 C CA . GLY A 1 70 ? 9.236 -4.211 -32.694 1.00 89.69 70 GLY A CA 1
ATOM 565 C C . GLY A 1 70 ? 9.927 -3.747 -33.983 1.00 89.69 70 GLY A C 1
ATOM 566 O O . GLY A 1 70 ? 9.518 -4.148 -35.068 1.00 89.69 70 GLY A O 1
ATOM 567 N N . GLN A 1 71 ? 10.968 -2.916 -33.878 1.00 91.19 71 GLN A N 1
ATOM 568 C CA . GLN A 1 71 ? 11.760 -2.451 -35.026 1.00 91.19 71 GLN A CA 1
ATOM 569 C C . GLN A 1 71 ? 12.747 -3.510 -35.530 1.00 91.19 71 GLN A C 1
ATOM 571 O O . GLN A 1 71 ? 13.075 -3.524 -36.716 1.00 91.19 71 GLN A O 1
ATOM 576 N N . HIS A 1 72 ? 13.197 -4.402 -34.645 1.00 87.62 72 HIS A N 1
ATOM 577 C CA . HIS A 1 72 ? 14.170 -5.443 -34.950 1.00 87.62 72 HIS A CA 1
ATOM 578 C C . HIS A 1 72 ? 13.658 -6.826 -34.512 1.00 87.62 72 HIS A C 1
ATOM 580 O O . HIS A 1 72 ? 14.106 -7.347 -33.488 1.00 87.62 72 HIS A O 1
ATOM 586 N N . PRO A 1 73 ? 12.739 -7.444 -35.279 1.00 84.69 73 PRO A N 1
ATOM 587 C CA . PRO A 1 73 ? 12.165 -8.745 -34.925 1.00 84.69 73 PRO A CA 1
ATOM 588 C C . PRO A 1 73 ? 13.201 -9.881 -34.931 1.00 84.69 73 PRO A C 1
ATOM 590 O O . PRO A 1 73 ? 13.043 -10.848 -34.191 1.00 84.69 73 PRO A O 1
ATOM 593 N N . ASP A 1 74 ? 14.270 -9.733 -35.717 1.00 90.31 74 ASP A N 1
ATOM 594 C CA . ASP A 1 74 ? 15.343 -10.724 -35.854 1.00 90.31 74 ASP A CA 1
ATOM 595 C C . ASP A 1 74 ? 16.552 -10.448 -34.940 1.00 90.31 74 ASP A C 1
ATOM 597 O O . ASP A 1 74 ? 17.536 -11.186 -34.985 1.00 90.31 74 ASP A O 1
ATOM 601 N N . ALA A 1 75 ? 16.517 -9.383 -34.126 1.00 88.50 75 ALA A N 1
ATOM 602 C CA . ALA A 1 75 ? 17.639 -9.048 -33.251 1.00 88.50 75 ALA A CA 1
ATOM 603 C C . ALA A 1 75 ? 17.821 -10.093 -32.149 1.00 88.50 75 ALA A C 1
ATOM 605 O O . ALA A 1 75 ? 16.881 -10.501 -31.458 1.00 88.50 75 ALA A O 1
ATOM 606 N N . TYR A 1 76 ? 19.073 -10.472 -31.921 1.00 89.56 76 TYR A N 1
ATOM 607 C CA . TYR A 1 76 ? 19.415 -11.406 -30.859 1.00 89.56 76 TYR A CA 1
ATOM 608 C C . TYR A 1 76 ? 19.501 -10.694 -29.503 1.00 89.56 76 TYR A C 1
ATOM 610 O O . TYR A 1 76 ? 19.848 -9.516 -29.400 1.00 89.56 76 TYR A O 1
ATOM 618 N N . LEU A 1 77 ? 19.276 -11.437 -28.412 1.00 90.44 77 LEU A N 1
ATOM 619 C CA . LEU A 1 77 ? 19.297 -10.892 -27.044 1.00 90.44 77 LEU A CA 1
ATOM 620 C C . LEU A 1 77 ? 20.596 -10.147 -26.694 1.00 90.44 77 LEU A C 1
ATOM 622 O O . LEU A 1 77 ? 20.561 -9.163 -25.960 1.00 90.44 77 LEU A O 1
ATOM 626 N N . HIS A 1 78 ? 21.736 -10.594 -27.223 1.00 91.31 78 HIS A N 1
ATOM 627 C CA . HIS A 1 78 ? 23.031 -9.963 -26.969 1.00 91.31 78 HIS A CA 1
ATOM 628 C C . HIS A 1 78 ? 23.201 -8.618 -27.697 1.00 91.31 78 HIS A C 1
ATOM 630 O O . HIS A 1 78 ? 23.976 -7.778 -27.247 1.00 91.31 78 HIS A O 1
ATOM 636 N N . GLU A 1 79 ? 22.488 -8.399 -28.802 1.00 89.38 79 GLU A N 1
ATOM 637 C CA . GLU A 1 79 ? 22.475 -7.131 -29.539 1.00 89.38 79 GLU A CA 1
ATOM 638 C C . GLU A 1 79 ? 21.566 -6.128 -28.832 1.00 89.38 79 GLU A C 1
ATOM 640 O O . GLU A 1 79 ? 21.970 -4.995 -28.576 1.00 89.38 79 GLU A O 1
ATOM 645 N N . ILE A 1 80 ? 20.391 -6.591 -28.396 1.00 89.06 80 ILE A N 1
ATOM 646 C CA . ILE A 1 80 ? 19.461 -5.807 -27.579 1.00 89.06 80 ILE A CA 1
ATOM 647 C C . ILE A 1 80 ? 20.147 -5.359 -26.276 1.00 89.06 80 ILE A C 1
ATOM 649 O O . ILE A 1 80 ? 20.063 -4.191 -25.908 1.00 89.06 80 ILE A O 1
ATOM 653 N N . ALA A 1 81 ? 20.897 -6.246 -25.615 1.00 87.81 81 ALA A N 1
ATOM 654 C CA . ALA A 1 81 ? 21.630 -5.931 -24.385 1.00 87.81 81 ALA A CA 1
ATOM 655 C C . ALA A 1 81 ? 22.839 -4.994 -24.580 1.00 87.81 81 ALA A C 1
ATOM 657 O O . ALA A 1 81 ? 23.351 -4.454 -23.608 1.00 87.81 81 ALA A O 1
ATOM 658 N N . LYS A 1 82 ? 23.337 -4.797 -25.809 1.00 88.75 82 LYS A N 1
ATOM 659 C CA . LYS A 1 82 ? 24.338 -3.746 -26.082 1.00 88.75 82 LYS A CA 1
ATOM 660 C C . LYS A 1 82 ? 23.700 -2.363 -26.171 1.00 88.75 82 LYS A C 1
ATOM 662 O O . LYS A 1 82 ? 24.383 -1.367 -25.955 1.00 88.75 82 LYS A O 1
ATOM 667 N N . HIS A 1 83 ? 22.423 -2.305 -26.536 1.00 83.81 83 HIS A N 1
ATOM 668 C CA . HIS A 1 83 ? 21.679 -1.065 -26.722 1.00 83.81 83 HIS A CA 1
ATOM 669 C C . HIS A 1 83 ? 21.011 -0.564 -25.423 1.00 83.81 83 HIS A C 1
ATOM 671 O O . HIS A 1 83 ? 20.698 0.623 -25.319 1.00 83.81 83 HIS A O 1
ATOM 677 N N . PHE A 1 84 ? 20.795 -1.448 -24.441 1.00 84.19 84 PHE A N 1
ATOM 678 C CA . PHE A 1 84 ? 20.095 -1.186 -23.177 1.00 84.19 84 PHE A CA 1
ATOM 679 C C . PHE A 1 84 ? 20.906 -1.624 -21.960 1.00 84.19 84 PHE A C 1
ATOM 681 O O . PHE A 1 84 ? 20.905 -0.865 -20.964 1.00 84.19 84 PHE A O 1
#

Foldseek 3Di:
DDDDLVLLVVLVVVCVVVVDLVVSCVVSVHDSVVNVVQVVCCVPPVDNDDPPPDDPDDPDDPVVLVVVCVVCVPDDPVRSVVVD

Radius of gyration: 23.22 Å; Cα contacts (8 Å, |Δi|>4): 41; chains: 1; bounding box: 44×23×58 Å

Solvent-accessible surface area (backbone atoms only — not c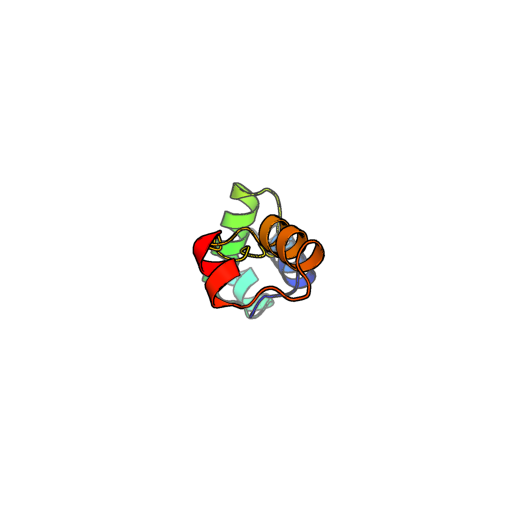omparable to full-atom values): 5338 Å² total; per-residue (Å²): 138,82,79,55,61,67,59,55,52,54,51,50,56,49,28,70,72,68,73,36,63,70,60,43,17,60,76,71,75,44,58,60,67,59,54,52,51,50,53,50,38,35,73,76,67,74,46,78,66,82,80,76,78,71,81,72,90,64,98,62,64,65,66,62,52,53,52,51,47,68,76,38,80,84,64,50,72,72,58,55,60,72,77,104

InterPro domains:
  IPR002622 Transposase, Synechocystis PCC 6803 [PF01710] (1-84)
  IPR009057 Homedomain-like superfamily [SSF46689] (2-82)

Sequence (84 aa):
MAYSADLRNKALNYYEQCKNISQTAATFNLSRNTLYLWIRLKKQTGSLKHQVTGLNAVKLDRQKLAQYVGQHPDAYLHEIAKHF

Nearest PDB structures (foldseek):
  1mdm-assembly1_A  TM=7.016E-01  e=1.244E-02  Homo sapiens
  6pax-assembly1_A  TM=6.754E-01  e=2.030E-02  Homo sapiens
  1pdn-assembly1_C  TM=6.594E-01  e=6.903E-02  Drosophila melanogaster
  5z4y-assembly1_B  TM=4.523E-01  e=9.598E-01  unclassified